Protein AF-A0A971C831-F1 (afdb_monomer)

Secondary structure (DSSP, 8-state):
-EEEEE-TTS-EEEEE---TTHHHHHHHHHTTS-HHHHHHHHHHHHHSS-GGG--HHHHHHS-HHHHHHHHHHHHHHHHHHHHHHHHHTTSS---------------------------

Sequence (119 aa):
KVRKCIDEEGKTAVVESEAVGLERVKEAEQLGVTPGKLNLVEKLVKSSPVPEEIIIEEWLDKPVKEINKLIKENKKALKEQEKADREKDKHKDKENGKSSLKENESGKGNGEKDKKKND

Foldseek 3Di:
DWDWDAPPVRDTDIDDDDPPCPVLQVVCVVLVHGSVQLVLLVLLLVLAPHSVPRDSSVSRPDDSVVSVVSSVVSNVVVVVVVVVVVVVVPPPDDDDDDDDDDDDDDDDDDDDDDDDDDD

Mean predicted aligned error: 17.67 Å

Solvent-accessible surface area (backbone atoms only — not comparable to full-atom values): 7809 Å² total; per-residue (Å²): 100,77,46,82,47,68,47,102,85,71,51,78,46,82,42,80,51,78,73,85,57,55,65,54,43,50,55,19,52,76,71,75,45,52,50,69,56,52,54,49,48,54,48,32,35,74,40,37,98,59,42,87,78,55,57,61,71,68,55,69,73,49,60,68,68,58,53,54,48,49,33,51,49,35,51,48,52,54,52,53,50,54,52,58,54,63,61,67,71,73,80,81,83,89,79,88,83,90,82,76,93,79,89,82,92,83,78,89,84,88,81,90,86,85,85,84,82,81,134

Nearest PDB structures (foldseek):
  4pel-assembly4_G  TM=2.794E-01  e=3.646E+00  Kluyvera cryocrescens
  1pnk-assembly1_A  TM=2.572E-01  e=3.881E+00  Escherichia coli
  1e3a-assembly1_A  TM=2.626E-01  e=6.387E+00  Escherichia coli

Radius of gyration: 28.15 Å; Cα contacts (8 Å, |Δi|>4): 66; chains: 1; bounding box: 62×55×61 Å

Structure (mmCIF, N/CA/C/O backbone):
data_AF-A0A971C831-F1
#
_entry.id   AF-A0A971C831-F1
#
loop_
_atom_site.group_PDB
_atom_site.id
_atom_site.type_symbol
_atom_site.label_atom_id
_atom_site.label_alt_id
_atom_site.label_comp_id
_atom_site.label_asym_id
_atom_site.label_entity_id
_atom_site.label_seq_id
_atom_site.pdbx_PDB_ins_code
_atom_site.Cartn_x
_atom_site.Cartn_y
_atom_site.Cartn_z
_atom_site.occupancy
_atom_site.B_iso_or_equiv
_atom_site.auth_seq_id
_atom_site.auth_comp_id
_atom_site.auth_asym_id
_atom_site.auth_atom_id
_atom_s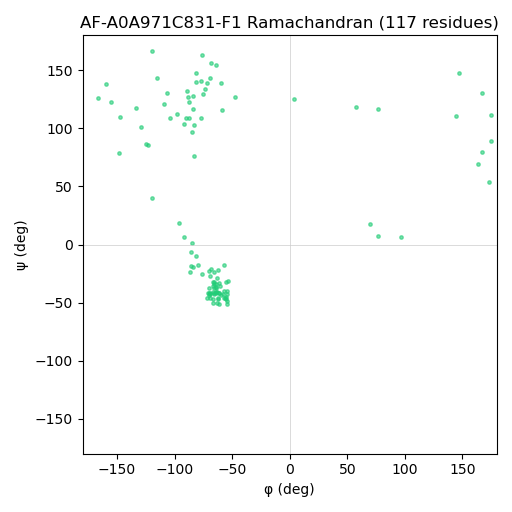ite.pdbx_PDB_model_num
ATOM 1 N N . LYS A 1 1 ? -19.163 10.847 15.566 1.00 51.69 1 LYS A N 1
ATOM 2 C CA . LYS A 1 1 ? -19.860 10.579 16.860 1.00 51.69 1 LYS A CA 1
ATOM 3 C C . LYS A 1 1 ? -19.193 11.459 17.908 1.00 51.69 1 LYS A C 1
ATOM 5 O O . LYS A 1 1 ? -17.998 11.305 18.112 1.00 51.69 1 LYS A O 1
ATOM 10 N N . VAL A 1 2 ? -19.892 12.423 18.500 1.00 54.56 2 VAL A N 1
ATOM 11 C CA . VAL A 1 2 ? -19.271 13.367 19.448 1.00 54.56 2 VAL A CA 1
ATOM 12 C C . VAL A 1 2 ? -19.239 12.728 20.836 1.00 54.56 2 VAL A C 1
ATOM 14 O O . VAL A 1 2 ? -20.265 12.224 21.297 1.00 54.56 2 VAL A O 1
ATOM 17 N N . ARG A 1 3 ? -18.070 12.687 21.483 1.00 63.78 3 ARG A N 1
ATOM 18 C CA . ARG A 1 3 ? -17.932 12.236 22.878 1.00 63.78 3 ARG A CA 1
ATOM 19 C C . ARG A 1 3 ? -17.675 13.462 23.753 1.00 63.78 3 ARG A C 1
ATOM 21 O O . ARG A 1 3 ? -16.820 14.277 23.428 1.00 63.78 3 ARG A O 1
ATOM 28 N N . LYS A 1 4 ? -18.427 13.602 24.846 1.00 62.94 4 LYS A N 1
ATOM 29 C CA . LYS A 1 4 ? -18.142 14.598 25.887 1.00 62.94 4 LYS A CA 1
ATOM 30 C C . LYS A 1 4 ? -17.176 13.974 26.885 1.00 62.94 4 LYS A C 1
ATOM 32 O O . LYS A 1 4 ? -17.497 12.932 27.454 1.00 62.94 4 LYS A O 1
ATOM 37 N N . CYS A 1 5 ? -16.024 14.595 27.084 1.00 58.38 5 CYS A N 1
ATOM 38 C CA . CYS A 1 5 ? -15.111 14.277 28.177 1.00 58.38 5 CYS A CA 1
ATOM 39 C C . CYS A 1 5 ? -15.020 15.488 29.108 1.00 58.38 5 CYS A C 1
ATOM 41 O O . CYS A 1 5 ? -15.141 16.634 28.671 1.00 58.38 5 CYS A O 1
ATOM 43 N N . ILE A 1 6 ? -14.911 15.211 30.403 1.00 70.25 6 ILE A N 1
ATOM 44 C CA . ILE A 1 6 ? -14.817 16.220 31.454 1.00 70.25 6 ILE A CA 1
ATOM 45 C C . ILE A 1 6 ? -13.382 16.150 31.968 1.00 70.25 6 ILE A C 1
ATOM 47 O O . ILE A 1 6 ? -12.955 15.079 32.399 1.00 70.25 6 ILE A O 1
ATOM 51 N N . ASP A 1 7 ? -12.649 17.255 31.873 1.00 62.12 7 ASP A N 1
ATOM 52 C CA . ASP A 1 7 ? -11.306 17.373 32.447 1.00 62.12 7 ASP A CA 1
ATOM 53 C C . ASP A 1 7 ? -11.387 17.561 33.976 1.00 62.12 7 ASP A C 1
ATOM 55 O O . ASP A 1 7 ? -12.444 17.911 34.504 1.00 62.12 7 ASP A O 1
ATOM 59 N N . GLU A 1 8 ? -10.285 17.353 34.706 1.00 65.81 8 GLU A N 1
ATOM 60 C CA . GLU A 1 8 ? -10.241 17.358 36.187 1.00 65.81 8 GLU A CA 1
ATOM 61 C C . GLU A 1 8 ? -10.754 18.664 36.843 1.00 65.81 8 GLU A C 1
ATOM 63 O O . GLU A 1 8 ? -11.134 18.665 38.011 1.00 65.81 8 GLU A O 1
ATOM 68 N N . GLU A 1 9 ? -10.849 19.763 36.087 1.00 75.50 9 GLU A N 1
ATOM 69 C CA . GLU A 1 9 ? -11.422 21.053 36.509 1.00 75.50 9 GLU A CA 1
ATOM 70 C C . GLU A 1 9 ? -12.932 21.212 36.203 1.00 75.50 9 GLU A C 1
ATOM 72 O O . GLU A 1 9 ? -13.484 22.304 36.342 1.00 75.50 9 GLU A O 1
ATOM 77 N N . GLY A 1 10 ? -13.624 20.171 35.728 1.00 66.94 10 GLY A N 1
ATOM 78 C CA . GLY A 1 10 ? -15.060 20.226 35.412 1.00 66.94 10 GLY A CA 1
ATOM 79 C C . GLY A 1 10 ? -15.407 20.945 34.099 1.00 66.94 10 GLY A C 1
ATOM 80 O O . GLY A 1 10 ? -16.584 21.156 33.794 1.00 66.94 10 GLY A O 1
ATOM 81 N N . LYS A 1 11 ? -14.407 21.313 33.289 1.00 71.69 11 LYS A N 1
ATOM 82 C CA . LYS A 1 11 ? -14.611 21.900 31.956 1.00 71.69 11 LYS A CA 1
ATOM 83 C C . LYS A 1 11 ? -15.032 20.795 30.987 1.00 71.69 11 LYS A C 1
ATOM 85 O O . LYS A 1 11 ? -14.423 19.731 30.928 1.00 71.69 11 LYS A O 1
ATOM 90 N N . THR A 1 12 ? -16.117 21.032 30.251 1.00 64.88 12 THR A N 1
ATOM 91 C CA . THR A 1 12 ? -16.632 20.068 29.272 1.00 64.88 12 THR A CA 1
ATOM 92 C C . THR A 1 12 ? -15.937 20.298 27.934 1.00 64.88 12 THR A C 1
ATOM 94 O O . THR A 1 12 ? -16.212 21.295 27.268 1.00 64.88 12 THR A O 1
ATOM 97 N N . ALA A 1 13 ? -15.065 19.380 27.526 1.00 71.81 13 ALA A N 1
ATOM 98 C CA . ALA A 1 13 ? -14.475 19.386 26.195 1.00 71.81 13 ALA A CA 1
ATOM 99 C C . ALA A 1 13 ? -15.365 18.594 25.224 1.00 71.81 13 ALA A C 1
ATOM 101 O O . ALA A 1 13 ? -15.825 17.481 25.511 1.00 71.81 13 ALA A O 1
ATOM 102 N N . VAL A 1 14 ? -15.639 19.185 24.060 1.00 66.19 14 VAL A N 1
ATOM 103 C CA . VAL A 1 14 ? -16.359 18.525 22.967 1.00 66.19 14 VAL A CA 1
ATOM 104 C C . VAL A 1 14 ? -15.323 17.843 22.081 1.00 66.19 14 VAL A C 1
ATOM 106 O O . VAL A 1 14 ? -14.569 18.518 21.389 1.00 66.19 14 VAL A O 1
ATOM 109 N N . VAL A 1 15 ? -15.270 16.509 22.111 1.00 73.75 15 VAL A N 1
ATOM 110 C CA . VAL A 1 15 ? -14.367 15.735 21.251 1.00 73.75 15 VAL A CA 1
ATOM 111 C C . VAL A 1 15 ? -15.134 15.230 20.038 1.00 73.75 15 VAL A C 1
ATOM 113 O O . VAL A 1 15 ? -16.013 14.361 20.133 1.00 73.75 15 VAL A O 1
ATOM 116 N N . GLU A 1 16 ? -14.779 15.773 18.880 1.00 67.62 16 GLU A N 1
ATOM 117 C CA . GLU A 1 16 ? -15.227 15.292 17.581 1.00 67.62 16 GLU A CA 1
ATOM 118 C C . GLU A 1 16 ? -14.328 14.137 17.145 1.00 67.62 16 GLU A C 1
ATOM 120 O O . GLU A 1 16 ? -13.119 14.279 16.988 1.00 67.62 16 GLU A O 1
ATOM 125 N N . SER A 1 17 ? -14.922 12.951 17.000 1.00 64.50 17 SER A N 1
ATOM 126 C CA . SER A 1 17 ? -14.238 11.811 16.393 1.00 64.50 17 SER A CA 1
ATOM 127 C C . SER A 1 17 ? -14.762 11.622 14.976 1.00 64.50 17 SER A C 1
ATOM 129 O O . SER A 1 17 ? -15.918 11.221 14.769 1.00 64.50 17 SER A O 1
ATOM 131 N N . GLU A 1 18 ? -13.904 11.946 14.014 1.00 69.56 18 GLU A N 1
ATOM 132 C CA . GLU A 1 18 ? -14.065 11.588 12.614 1.00 69.56 18 GLU A CA 1
ATOM 133 C C . GLU A 1 18 ? -13.429 10.221 12.388 1.00 69.56 18 GLU A C 1
ATOM 135 O O . GLU A 1 18 ? -12.280 9.964 12.750 1.00 69.56 18 GLU A O 1
ATOM 140 N N . ALA A 1 19 ? -14.197 9.306 11.810 1.00 66.56 19 ALA A N 1
ATOM 141 C CA . ALA A 1 19 ? -13.707 7.980 11.493 1.00 66.56 19 ALA A CA 1
ATOM 142 C C . ALA A 1 19 ? -12.969 8.023 10.147 1.00 66.56 19 ALA A C 1
ATOM 144 O O . ALA A 1 19 ? -13.494 7.625 9.106 1.00 66.56 19 ALA A O 1
ATOM 145 N N . VAL A 1 20 ? -11.745 8.551 10.180 1.00 68.44 20 VAL A N 1
ATOM 146 C CA . VAL A 1 20 ? -10.844 8.604 9.025 1.00 68.44 20 VAL A CA 1
ATOM 147 C C . VAL A 1 20 ? -10.576 7.189 8.513 1.00 68.44 20 VAL A C 1
ATOM 149 O O . VAL A 1 20 ? -9.991 6.357 9.201 1.00 68.44 20 VAL A O 1
ATOM 152 N N . GLY A 1 21 ? -11.018 6.917 7.284 1.00 71.75 21 GLY A N 1
ATOM 153 C CA . GLY A 1 21 ? -10.758 5.654 6.594 1.00 71.75 21 GLY A CA 1
ATOM 154 C C . GLY A 1 21 ? -11.864 4.601 6.669 1.00 71.75 21 GLY A C 1
ATOM 155 O O . GLY A 1 21 ? -11.644 3.511 6.152 1.00 71.75 21 GLY A O 1
ATOM 156 N N . LEU A 1 22 ? -13.045 4.898 7.230 1.00 81.88 22 LEU A N 1
ATOM 157 C CA . LEU A 1 22 ? -14.182 3.960 7.215 1.00 81.88 22 LEU A CA 1
ATOM 158 C C . LEU A 1 22 ? -14.558 3.490 5.80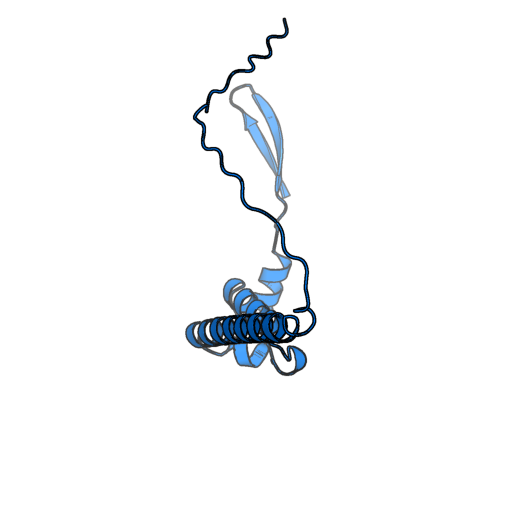6 1.00 81.88 22 LEU A C 1
ATOM 160 O O . LEU A 1 22 ? -14.861 2.318 5.616 1.00 81.88 22 LEU A O 1
ATOM 164 N N . GLU A 1 23 ? -14.534 4.388 4.824 1.00 82.50 23 GLU A N 1
ATOM 165 C CA . GLU A 1 23 ? -14.837 4.053 3.427 1.00 82.50 23 GLU A CA 1
ATOM 166 C C . GLU A 1 23 ? -13.840 3.040 2.867 1.00 82.50 23 GLU A C 1
ATOM 168 O O . GLU A 1 23 ? -14.242 2.017 2.329 1.00 82.50 23 GLU A O 1
ATOM 173 N N . ARG A 1 24 ? -12.544 3.260 3.110 1.00 82.75 24 ARG A N 1
ATOM 174 C CA . ARG A 1 24 ? -11.474 2.344 2.693 1.00 82.75 24 ARG A CA 1
ATOM 175 C C . ARG A 1 24 ? -11.569 0.984 3.377 1.00 82.75 24 ARG A C 1
ATOM 177 O O . ARG A 1 24 ? -11.211 -0.030 2.790 1.00 82.75 24 ARG A O 1
ATOM 184 N N . VAL A 1 25 ? -12.023 0.958 4.630 1.00 83.38 25 VAL A N 1
ATOM 185 C CA . VAL A 1 25 ? -12.274 -0.302 5.337 1.00 83.38 25 VAL A CA 1
ATOM 186 C C . VAL A 1 25 ? -13.428 -1.051 4.686 1.00 83.38 25 VAL A C 1
ATOM 188 O O . VAL A 1 25 ? -13.267 -2.225 4.384 1.00 83.38 25 VAL A O 1
ATOM 191 N N . LYS A 1 26 ? -14.536 -0.367 4.391 1.00 84.94 26 LYS A N 1
ATOM 192 C CA . LYS A 1 26 ? -15.688 -0.974 3.715 1.00 84.94 26 LYS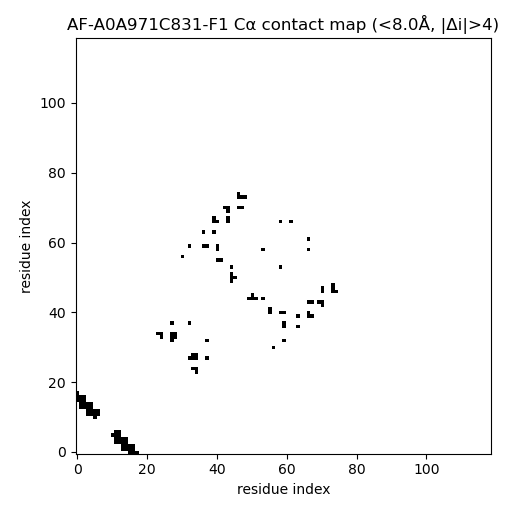 A CA 1
ATOM 193 C C . LYS A 1 26 ? -15.346 -1.489 2.321 1.00 84.94 26 LYS A C 1
ATOM 195 O O . LYS A 1 26 ? -15.778 -2.575 1.968 1.00 84.94 26 LYS A O 1
ATOM 200 N N . GLU A 1 27 ? -14.572 -0.736 1.549 1.00 83.25 27 GLU A N 1
ATOM 201 C CA . GLU A 1 27 ? -14.115 -1.146 0.218 1.00 83.25 27 GLU A CA 1
ATOM 202 C C . GLU A 1 27 ? -13.241 -2.405 0.299 1.00 83.25 27 GLU A C 1
ATOM 204 O O . GLU A 1 27 ? -13.474 -3.383 -0.407 1.00 83.25 27 GLU A O 1
ATOM 209 N N . ALA A 1 28 ? -12.284 -2.434 1.230 1.00 86.12 28 ALA A N 1
ATOM 210 C CA . ALA A 1 28 ? -11.462 -3.616 1.459 1.00 86.12 28 ALA A CA 1
ATOM 211 C C . ALA A 1 28 ? -12.296 -4.821 1.939 1.00 86.12 28 ALA A C 1
ATOM 213 O O . ALA A 1 28 ? -12.083 -5.934 1.464 1.00 86.12 28 ALA A O 1
ATOM 214 N N . GLU A 1 29 ? -13.271 -4.603 2.827 1.00 86.38 29 GLU A N 1
ATOM 215 C CA . GLU A 1 29 ? -14.197 -5.636 3.311 1.00 86.38 29 GLU A CA 1
ATOM 216 C C . GLU A 1 29 ? -15.089 -6.192 2.194 1.00 86.38 29 GLU A C 1
ATOM 218 O O . GLU A 1 29 ? -15.282 -7.404 2.125 1.00 86.38 29 GLU A O 1
ATOM 223 N N . GLN A 1 30 ? -15.590 -5.339 1.293 1.00 86.62 30 GLN A N 1
ATOM 224 C CA . GLN A 1 30 ? -16.351 -5.756 0.107 1.00 86.62 30 GLN A CA 1
ATOM 225 C C . GLN A 1 30 ? -15.525 -6.660 -0.811 1.00 86.62 30 GLN A C 1
ATOM 227 O O . GLN A 1 30 ? -16.056 -7.610 -1.380 1.00 86.62 30 GLN A O 1
ATOM 232 N N . LEU A 1 31 ? -14.224 -6.391 -0.905 1.00 84.31 31 LEU A N 1
ATOM 233 C CA . LEU A 1 31 ? -13.261 -7.184 -1.665 1.00 84.31 31 LEU A CA 1
ATOM 234 C C . LEU A 1 31 ? -12.715 -8.390 -0.873 1.00 84.31 31 LEU A C 1
ATOM 236 O O . LEU A 1 31 ? -11.859 -9.114 -1.373 1.00 84.31 31 LEU A O 1
ATOM 240 N N . GLY A 1 32 ? -13.169 -8.615 0.366 1.00 86.19 32 GLY A N 1
ATOM 241 C CA . GLY A 1 32 ? -12.732 -9.732 1.211 1.00 86.19 32 GLY A CA 1
ATOM 242 C C . GLY A 1 32 ? -11.285 -9.631 1.708 1.00 86.19 32 GLY A C 1
ATOM 243 O O . GLY A 1 32 ? -10.703 -10.627 2.144 1.00 86.19 32 GLY A O 1
ATOM 244 N N . VAL A 1 33 ? -10.680 -8.442 1.657 1.00 88.56 33 VAL A N 1
ATOM 245 C CA . VAL A 1 33 ? -9.274 -8.206 2.006 1.00 88.56 33 VAL A CA 1
ATOM 246 C C . VAL A 1 33 ? -9.117 -7.220 3.159 1.00 88.56 33 VAL A C 1
ATOM 248 O O . VAL A 1 33 ? -10.033 -6.511 3.561 1.00 88.56 33 VAL A O 1
ATOM 251 N N . THR A 1 34 ? -7.908 -7.152 3.720 1.00 90.00 34 THR A N 1
ATOM 252 C CA . THR A 1 34 ? -7.602 -6.154 4.750 1.00 90.00 34 THR A CA 1
ATOM 253 C C . THR A 1 34 ? -7.267 -4.797 4.118 1.00 90.00 34 THR A C 1
ATOM 255 O O . THR A 1 34 ? -6.607 -4.756 3.073 1.00 90.00 34 THR A O 1
ATOM 258 N N . PRO A 1 35 ? -7.596 -3.669 4.778 1.00 88.69 35 PRO A N 1
ATOM 259 C CA . PRO A 1 35 ? -7.271 -2.325 4.280 1.00 88.69 35 PRO A CA 1
ATOM 260 C C . PRO A 1 35 ? -5.773 -2.135 4.002 1.00 88.69 35 PRO A C 1
ATOM 262 O O . PRO A 1 35 ? -5.369 -1.416 3.089 1.00 88.69 35 PRO A O 1
ATOM 265 N N . GLY A 1 36 ? -4.926 -2.814 4.785 1.00 88.38 36 GLY A N 1
ATOM 266 C CA . GLY A 1 36 ? -3.479 -2.822 4.586 1.00 88.38 36 GLY A CA 1
ATOM 267 C C . GLY A 1 36 ? -3.055 -3.495 3.279 1.00 88.38 36 GLY A C 1
ATOM 268 O O . GLY A 1 36 ? -2.137 -3.002 2.628 1.00 88.38 36 GLY A O 1
ATOM 269 N N . LYS A 1 37 ? -3.727 -4.580 2.870 1.00 90.19 37 LYS A N 1
ATOM 270 C CA . LYS A 1 37 ? -3.439 -5.276 1.608 1.00 90.19 37 LYS A CA 1
ATOM 271 C C . LYS A 1 37 ? -3.855 -4.431 0.404 1.00 90.19 37 LYS A C 1
ATOM 273 O O . LYS A 1 37 ? -3.047 -4.278 -0.508 1.00 90.19 37 LYS A O 1
ATOM 278 N N . LEU A 1 38 ? -5.030 -3.799 0.460 1.00 90.50 38 LEU A N 1
ATOM 279 C CA . LEU A 1 38 ? -5.495 -2.856 -0.565 1.00 90.50 38 LEU A CA 1
ATOM 280 C C . LEU A 1 38 ? -4.493 -1.708 -0.771 1.00 90.50 38 LEU A C 1
ATOM 282 O O . LEU A 1 38 ? -4.050 -1.456 -1.888 1.00 90.50 38 LEU A O 1
ATOM 286 N N . ASN A 1 39 ? -3.999 -1.117 0.322 1.00 91.62 39 ASN A N 1
ATOM 287 C CA . ASN A 1 39 ? -2.987 -0.057 0.267 1.00 91.62 39 ASN A CA 1
ATOM 288 C C . ASN A 1 39 ? -1.663 -0.511 -0.383 1.00 91.62 39 ASN A C 1
ATOM 290 O O . ASN A 1 39 ? -0.968 0.278 -1.022 1.00 91.62 39 ASN A O 1
ATOM 294 N N . LEU A 1 40 ? -1.266 -1.777 -0.221 1.00 92.50 40 LEU A N 1
ATOM 295 C CA . LEU A 1 40 ? -0.068 -2.293 -0.886 1.00 92.50 40 LEU A CA 1
ATOM 296 C C . LEU A 1 40 ? -0.276 -2.433 -2.394 1.00 92.50 40 LEU A C 1
ATOM 298 O O . LEU A 1 40 ? 0.610 -2.049 -3.152 1.00 92.50 40 LEU A O 1
ATOM 302 N N . VAL A 1 41 ? -1.432 -2.923 -2.836 1.00 91.12 41 VAL A N 1
ATOM 303 C CA . VAL A 1 41 ? -1.732 -3.032 -4.271 1.00 91.12 41 VAL A CA 1
ATOM 304 C C . VAL A 1 41 ? -1.863 -1.647 -4.910 1.00 91.12 41 VAL A C 1
ATOM 306 O O . VAL A 1 41 ? -1.267 -1.405 -5.953 1.00 91.12 41 VAL A O 1
ATOM 309 N N . GLU A 1 42 ? -2.494 -0.678 -4.243 1.00 91.12 42 GLU A N 1
ATOM 310 C CA . GLU A 1 42 ? -2.505 0.717 -4.711 1.00 91.12 42 GLU A CA 1
ATOM 311 C C . GLU A 1 42 ? -1.086 1.291 -4.884 1.00 91.12 42 GLU A C 1
ATOM 313 O O . GLU A 1 42 ? -0.803 2.018 -5.839 1.00 91.12 42 GLU A O 1
ATOM 318 N N . LYS A 1 43 ? -0.165 0.975 -3.963 1.00 91.94 43 LYS A N 1
ATOM 319 C CA . LYS A 1 43 ? 1.248 1.374 -4.079 1.00 91.94 43 LYS A CA 1
ATOM 320 C C . LYS A 1 43 ? 1.942 0.692 -5.251 1.00 91.94 43 LYS A C 1
ATOM 322 O O . LYS A 1 43 ? 2.794 1.319 -5.876 1.00 91.94 43 LYS A O 1
ATOM 327 N N . LEU A 1 44 ? 1.592 -0.559 -5.544 1.00 90.81 44 LEU A N 1
ATOM 328 C CA . LEU A 1 44 ? 2.089 -1.275 -6.714 1.00 90.81 44 LEU A CA 1
ATOM 329 C C . LEU A 1 44 ? 1.666 -0.561 -7.999 1.00 90.81 44 LEU A C 1
ATOM 331 O O . LEU A 1 44 ? 2.550 -0.200 -8.775 1.00 90.81 44 LEU A O 1
ATOM 335 N N . VAL A 1 45 ? 0.372 -0.254 -8.148 1.00 90.38 45 VAL A N 1
ATOM 336 C CA . VAL A 1 45 ? -0.181 0.495 -9.292 1.00 90.38 45 VAL A CA 1
ATOM 337 C C . VAL A 1 45 ? 0.549 1.827 -9.472 1.00 90.38 45 VAL A C 1
ATOM 339 O O . VAL A 1 45 ? 1.089 2.092 -10.538 1.00 90.38 45 VAL A O 1
ATOM 342 N N . LYS A 1 46 ? 0.674 2.625 -8.403 1.00 89.56 46 LYS A N 1
ATOM 343 C CA . LYS A 1 46 ? 1.358 3.935 -8.441 1.00 89.56 46 LYS A CA 1
ATOM 344 C C . LYS A 1 46 ? 2.846 3.853 -8.781 1.00 89.56 46 LYS A C 1
ATOM 346 O O . LYS A 1 46 ? 3.411 4.823 -9.270 1.00 89.56 46 LYS A O 1
ATOM 351 N N . SER A 1 47 ? 3.500 2.744 -8.440 1.00 86.81 47 SER A N 1
ATOM 352 C CA . SER A 1 47 ? 4.922 2.544 -8.732 1.00 86.81 47 SER A CA 1
ATOM 353 C C . SER A 1 47 ? 5.174 2.012 -10.140 1.00 86.81 47 SER A C 1
ATOM 355 O O . SER A 1 47 ? 6.300 2.100 -10.614 1.00 86.81 47 SER A O 1
ATOM 357 N N . SER A 1 48 ? 4.160 1.431 -10.781 1.00 86.88 48 SER A N 1
ATOM 358 C CA . SER A 1 48 ? 4.293 0.805 -12.089 1.00 86.88 48 SER A CA 1
ATOM 359 C C . SER A 1 48 ? 4.349 1.846 -13.205 1.00 86.88 48 SER A C 1
ATOM 361 O O . SER A 1 48 ? 3.584 2.809 -13.163 1.00 86.88 48 SER A O 1
ATOM 363 N N . PRO A 1 49 ? 5.195 1.648 -14.232 1.00 81.38 49 PRO A N 1
ATOM 364 C CA . PRO A 1 49 ? 5.174 2.486 -15.428 1.00 81.38 49 PRO A CA 1
ATOM 365 C C . PRO A 1 49 ? 3.878 2.326 -16.234 1.00 81.38 49 PRO A C 1
ATOM 367 O O . PRO A 1 49 ? 3.502 3.244 -16.956 1.00 81.38 49 PRO A O 1
ATOM 370 N N . VAL A 1 50 ? 3.190 1.186 -16.094 1.00 84.31 50 VAL A N 1
ATOM 371 C CA . VAL A 1 50 ? 1.916 0.899 -16.766 1.00 84.31 50 VAL A CA 1
ATOM 372 C C . VAL A 1 50 ? 0.880 0.518 -15.702 1.00 84.31 50 VAL A C 1
ATOM 374 O O . VAL A 1 50 ? 0.758 -0.653 -15.337 1.00 84.31 50 VAL A O 1
ATOM 377 N N . PRO A 1 51 ? 0.188 1.501 -15.099 1.00 80.56 51 PRO A N 1
ATOM 378 C CA . PRO A 1 51 ? -0.791 1.242 -14.044 1.00 80.56 51 PRO A CA 1
ATOM 379 C C . PRO A 1 51 ? -2.050 0.530 -14.562 1.00 80.56 51 PRO A C 1
ATOM 381 O O . PRO A 1 51 ? -2.675 -0.203 -13.804 1.00 80.56 51 PRO A O 1
ATOM 384 N N . GLU A 1 52 ? -2.397 0.710 -15.839 1.00 83.31 52 GLU A N 1
ATOM 385 C CA . GLU A 1 52 ? -3.593 0.136 -16.478 1.00 83.31 52 GLU A CA 1
ATOM 386 C C . GLU A 1 52 ? -3.508 -1.386 -16.678 1.00 83.31 52 GLU A C 1
ATOM 388 O O . GLU A 1 52 ? -4.531 -2.059 -16.734 1.00 83.31 52 GLU A O 1
ATOM 393 N N . GLU A 1 53 ? -2.296 -1.945 -16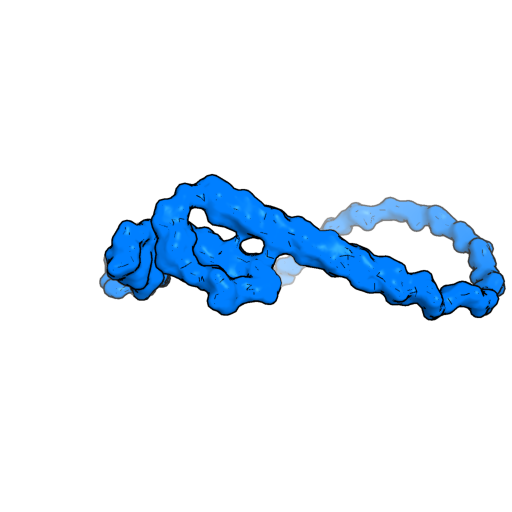.725 1.00 85.44 53 GLU A N 1
ATOM 394 C CA . GLU A 1 53 ? -2.077 -3.395 -16.822 1.00 85.44 53 GLU A CA 1
ATOM 395 C C . GLU A 1 53 ? -2.190 -4.108 -15.463 1.00 85.44 53 GLU A C 1
ATOM 397 O O . GLU A 1 53 ? -2.204 -5.338 -15.397 1.00 85.44 53 GLU A O 1
ATOM 402 N N . ILE A 1 54 ? -2.263 -3.363 -14.353 1.00 85.62 54 ILE A N 1
ATOM 403 C CA . ILE A 1 54 ? -2.328 -3.948 -13.013 1.00 85.62 54 ILE A CA 1
ATOM 404 C C . ILE A 1 54 ? -3.784 -4.136 -12.603 1.00 85.62 54 ILE A C 1
ATOM 406 O O . ILE A 1 54 ? -4.454 -3.209 -12.149 1.00 85.62 54 ILE A O 1
ATOM 410 N N . ILE A 1 55 ? -4.242 -5.383 -12.674 1.00 88.81 55 ILE A N 1
ATOM 411 C CA . ILE A 1 55 ? -5.555 -5.784 -12.171 1.00 88.81 55 ILE A CA 1
ATOM 412 C C . ILE A 1 55 ? -5.482 -5.906 -10.646 1.00 88.81 55 ILE A C 1
ATOM 414 O O . ILE A 1 55 ? -4.858 -6.820 -10.106 1.00 88.81 55 ILE A O 1
ATOM 418 N N . ILE A 1 56 ? -6.112 -4.964 -9.941 1.00 86.25 56 ILE A N 1
ATOM 419 C CA . ILE A 1 56 ? -6.066 -4.875 -8.472 1.00 86.25 56 ILE A CA 1
ATOM 420 C C . ILE A 1 56 ? -6.529 -6.192 -7.833 1.00 86.25 56 ILE A C 1
ATOM 422 O O . ILE A 1 56 ? -5.850 -6.708 -6.950 1.00 86.25 56 ILE A O 1
ATOM 426 N N . GLU A 1 57 ? -7.631 -6.762 -8.320 1.00 86.94 57 GLU A N 1
ATOM 427 C CA . GLU A 1 57 ? -8.239 -7.998 -7.809 1.00 86.94 57 GLU A CA 1
ATOM 428 C C . GLU A 1 57 ? -7.290 -9.206 -7.890 1.00 86.94 57 GLU A C 1
ATOM 430 O O . GLU A 1 57 ? -7.112 -9.915 -6.903 1.00 86.94 57 GLU A O 1
ATOM 435 N N . GLU A 1 58 ? -6.566 -9.389 -9.000 1.00 89.44 58 GLU A N 1
ATOM 436 C CA . GLU A 1 58 ? -5.591 -10.485 -9.125 1.00 89.44 58 GLU A CA 1
ATOM 437 C C . GLU A 1 58 ? -4.433 -10.352 -8.129 1.00 89.44 58 GLU A C 1
ATOM 439 O O . GLU A 1 58 ? -3.920 -11.333 -7.581 1.00 89.44 58 GLU A O 1
ATOM 444 N N . TRP A 1 59 ? -3.989 -9.120 -7.885 1.00 89.25 59 TRP A N 1
ATOM 445 C CA . TRP A 1 59 ? -2.920 -8.845 -6.930 1.00 89.25 59 TRP A CA 1
ATOM 446 C C . TRP A 1 59 ? -3.390 -8.934 -5.481 1.00 89.25 59 TRP A C 1
ATOM 448 O O . TRP A 1 59 ? -2.584 -9.233 -4.594 1.00 89.25 59 TRP A O 1
ATOM 458 N N . LEU A 1 60 ? -4.683 -8.728 -5.237 1.00 89.00 60 LEU A N 1
ATOM 459 C CA . LEU A 1 60 ? -5.309 -8.920 -3.938 1.00 89.00 60 LEU A CA 1
ATOM 460 C C . LEU A 1 60 ? -5.357 -10.388 -3.513 1.00 89.00 60 LEU A C 1
ATOM 462 O O . LEU A 1 60 ? -5.384 -10.623 -2.309 1.00 89.00 60 LEU A O 1
ATOM 466 N N . ASP A 1 61 ? -5.255 -11.361 -4.418 1.00 90.12 61 ASP A N 1
ATOM 467 C CA . ASP A 1 61 ? -5.098 -12.780 -4.058 1.00 90.12 61 ASP A CA 1
ATOM 468 C C . ASP A 1 61 ? -3.637 -13.187 -3.833 1.00 90.12 61 ASP A C 1
ATOM 470 O O . ASP A 1 61 ? -3.330 -14.101 -3.060 1.00 90.12 61 ASP A O 1
ATOM 474 N N . LYS A 1 62 ? -2.688 -12.453 -4.420 1.00 91.38 62 LYS A N 1
ATOM 475 C CA . LYS A 1 62 ? -1.261 -12.758 -4.280 1.00 91.38 62 LYS A CA 1
ATOM 476 C C . LYS A 1 62 ? -0.730 -12.518 -2.859 1.00 91.38 62 LYS A C 1
ATOM 478 O O . LYS A 1 62 ? -1.277 -11.730 -2.072 1.00 91.38 62 LYS A O 1
ATOM 483 N N . PRO A 1 63 ? 0.371 -13.195 -2.485 1.00 91.56 63 PRO A N 1
ATOM 484 C CA . PRO A 1 63 ? 1.016 -12.969 -1.202 1.00 91.56 63 PRO A CA 1
ATOM 485 C C . PRO A 1 63 ? 1.676 -11.587 -1.142 1.00 91.56 63 PRO A C 1
ATOM 487 O O . PRO A 1 63 ? 2.314 -11.116 -2.083 1.00 91.56 63 PRO A O 1
ATOM 490 N N . VAL A 1 64 ? 1.616 -10.975 0.042 1.00 90.25 64 VAL A N 1
ATOM 491 C CA . VAL A 1 64 ? 2.181 -9.645 0.339 1.00 90.25 64 VAL A CA 1
ATOM 492 C C . VAL A 1 64 ? 3.667 -9.524 -0.024 1.00 90.25 64 VAL A C 1
ATOM 494 O O . VAL A 1 64 ? 4.141 -8.448 -0.390 1.00 90.25 64 VAL A O 1
ATOM 497 N N . LYS A 1 65 ? 4.419 -10.626 0.071 1.00 93.62 65 LYS A N 1
ATOM 498 C CA . LYS A 1 65 ? 5.842 -10.666 -0.287 1.00 93.62 65 LYS A CA 1
ATOM 499 C C . LYS A 1 65 ? 6.073 -10.330 -1.763 1.00 93.62 65 LYS A C 1
ATOM 501 O O . LYS A 1 65 ? 6.982 -9.555 -2.045 1.00 93.62 65 LYS A O 1
ATOM 506 N N . GLU A 1 66 ? 5.234 -10.843 -2.660 1.00 92.00 66 GLU A N 1
ATOM 507 C CA . GLU A 1 66 ? 5.335 -10.596 -4.104 1.00 92.00 66 GLU A CA 1
ATOM 508 C C . GLU A 1 66 ? 4.980 -9.144 -4.432 1.00 92.00 66 GLU A C 1
ATOM 510 O O . GLU A 1 66 ? 5.758 -8.460 -5.092 1.00 92.00 66 GLU A O 1
ATOM 515 N N . ILE A 1 67 ? 3.888 -8.624 -3.857 1.00 91.69 67 ILE A N 1
ATOM 516 C CA . ILE A 1 67 ? 3.484 -7.214 -4.015 1.00 91.69 67 ILE A CA 1
ATOM 517 C C . ILE A 1 67 ? 4.640 -6.280 -3.617 1.00 91.69 67 ILE A C 1
ATOM 519 O O . ILE A 1 67 ? 5.035 -5.387 -4.363 1.00 91.69 67 ILE A O 1
ATOM 523 N N . ASN A 1 68 ? 5.249 -6.523 -2.452 1.00 91.88 68 ASN A N 1
ATOM 524 C CA . ASN A 1 68 ? 6.374 -5.725 -1.962 1.00 91.88 68 ASN A CA 1
ATOM 525 C C . ASN A 1 68 ? 7.645 -5.869 -2.804 1.00 91.88 68 ASN A C 1
ATOM 527 O O . ASN A 1 68 ? 8.443 -4.929 -2.866 1.00 91.88 68 ASN A O 1
ATOM 531 N N . LYS A 1 69 ? 7.872 -7.042 -3.399 1.00 93.94 69 LYS A N 1
ATOM 532 C CA . LYS A 1 69 ? 9.014 -7.284 -4.278 1.00 93.94 69 LYS A CA 1
ATOM 533 C C . LYS A 1 69 ? 8.883 -6.441 -5.543 1.00 93.94 69 LYS A C 1
ATOM 535 O O . LYS A 1 69 ? 9.790 -5.656 -5.816 1.00 93.94 69 LYS A O 1
ATOM 540 N N . LEU A 1 70 ? 7.731 -6.493 -6.212 1.00 89.38 70 LEU A N 1
ATOM 541 C CA . LEU A 1 70 ? 7.495 -5.703 -7.419 1.00 89.38 70 LEU A CA 1
ATOM 542 C C . LEU A 1 70 ? 7.514 -4.197 -7.146 1.00 89.38 70 LEU A C 1
ATOM 544 O O . LEU A 1 70 ? 8.158 -3.466 -7.886 1.00 89.38 70 LEU A O 1
ATOM 548 N N . ILE A 1 71 ? 6.914 -3.715 -6.049 1.00 91.25 71 ILE A N 1
ATOM 549 C CA . ILE A 1 71 ? 6.997 -2.286 -5.678 1.00 91.25 71 ILE A CA 1
ATOM 550 C C . ILE A 1 71 ? 8.460 -1.825 -5.593 1.00 91.25 71 ILE A C 1
ATOM 552 O O . ILE A 1 71 ? 8.810 -0.725 -6.028 1.00 91.25 71 ILE A O 1
ATOM 556 N N . LYS A 1 72 ? 9.335 -2.650 -5.005 1.00 91.62 72 LYS A N 1
ATOM 557 C CA . LYS A 1 72 ? 10.765 -2.335 -4.896 1.00 91.62 72 LYS A CA 1
ATOM 558 C C . LYS A 1 72 ? 11.458 -2.366 -6.253 1.00 91.62 72 LYS A C 1
ATOM 560 O O . LYS A 1 72 ? 12.299 -1.503 -6.490 1.00 91.62 72 LYS A O 1
ATOM 565 N N . GLU A 1 73 ? 11.146 -3.343 -7.097 1.00 90.31 73 GLU A N 1
ATOM 566 C CA . GLU A 1 73 ? 11.698 -3.464 -8.450 1.00 90.31 73 GLU A CA 1
ATOM 567 C C . GLU A 1 73 ? 11.290 -2.268 -9.313 1.00 90.31 73 GLU A C 1
ATOM 569 O O . GLU A 1 73 ? 12.167 -1.564 -9.809 1.00 90.31 73 GLU A O 1
ATOM 574 N N . ASN A 1 74 ? 10.000 -1.936 -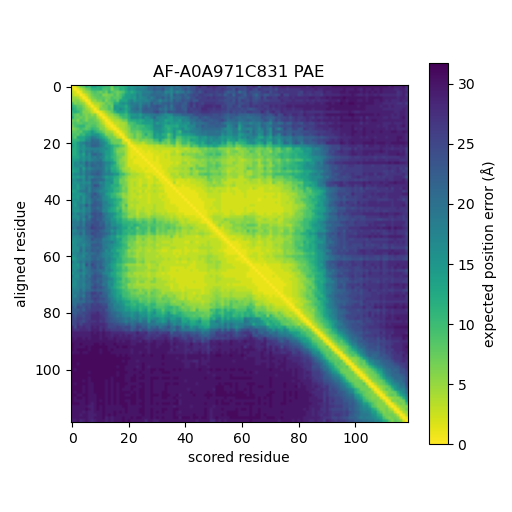9.350 1.00 88.56 74 ASN A N 1
ATOM 575 C CA . ASN A 1 74 ? 9.460 -0.768 -10.041 1.00 88.56 74 ASN A CA 1
ATOM 576 C C . ASN A 1 74 ? 10.132 0.534 -9.576 1.00 88.56 74 ASN A C 1
ATOM 578 O O . ASN A 1 74 ? 10.610 1.337 -10.375 1.00 88.56 74 ASN A O 1
ATOM 582 N N . LYS A 1 75 ? 10.266 0.720 -8.256 1.00 87.25 75 LYS A N 1
ATOM 583 C CA . LYS A 1 75 ? 10.925 1.903 -7.684 1.00 87.25 75 LYS A CA 1
ATOM 584 C C . LYS A 1 75 ? 12.422 1.975 -8.002 1.00 87.25 75 LYS A C 1
ATOM 586 O O . LYS A 1 75 ? 12.969 3.074 -8.077 1.00 87.25 75 LYS A O 1
ATOM 591 N N . LYS A 1 76 ? 13.110 0.836 -8.123 1.00 86.19 76 LYS A N 1
ATOM 592 C CA . LYS A 1 76 ? 14.519 0.795 -8.543 1.00 86.19 76 LYS A CA 1
ATOM 593 C C . LYS A 1 76 ? 14.651 1.129 -10.024 1.00 86.19 76 LYS A C 1
ATOM 595 O O . LYS A 1 76 ? 15.464 1.984 -10.344 1.00 86.19 76 LYS A O 1
ATOM 600 N N . ALA A 1 77 ? 13.820 0.532 -10.877 1.00 82.69 77 ALA A N 1
ATOM 601 C CA . ALA A 1 77 ? 13.806 0.796 -12.312 1.00 82.69 77 ALA A CA 1
ATOM 602 C C . ALA A 1 77 ? 13.582 2.287 -12.613 1.00 82.69 77 ALA A C 1
ATOM 604 O O . ALA A 1 77 ? 14.363 2.879 -13.351 1.00 82.69 77 ALA A O 1
ATOM 605 N N . LEU A 1 78 ? 12.613 2.926 -11.943 1.00 80.75 78 LEU A N 1
ATOM 606 C CA . LEU A 1 78 ? 12.370 4.370 -12.062 1.00 80.75 78 LEU A CA 1
ATOM 607 C C . LEU A 1 78 ? 13.602 5.211 -11.687 1.00 80.75 78 LEU A C 1
ATOM 609 O O . LEU A 1 78 ? 13.945 6.159 -12.385 1.00 80.75 78 LEU A O 1
ATOM 613 N N . LYS A 1 79 ? 14.304 4.849 -10.605 1.00 79.12 79 LYS A N 1
ATOM 614 C CA . LYS A 1 79 ? 15.519 5.558 -10.168 1.00 79.12 79 LYS A CA 1
ATOM 615 C C . LYS A 1 79 ? 16.705 5.354 -11.108 1.00 79.12 79 LYS A C 1
ATOM 617 O O . LYS A 1 79 ? 17.504 6.270 -11.271 1.00 79.12 79 LYS A O 1
ATOM 622 N N . GLU A 1 80 ? 16.856 4.157 -11.665 1.00 75.88 80 GLU A N 1
ATOM 623 C CA . GLU A 1 80 ? 17.899 3.847 -12.648 1.00 75.88 80 GLU A CA 1
ATOM 624 C C . GLU A 1 80 ? 17.660 4.649 -13.937 1.00 75.88 80 GLU A C 1
ATOM 626 O O . GLU A 1 80 ? 18.580 5.265 -14.468 1.00 75.88 80 GLU A O 1
ATOM 631 N N . GLN A 1 81 ? 16.401 4.723 -14.380 1.00 66.75 81 GLN A N 1
ATOM 632 C CA . GLN A 1 81 ? 15.990 5.476 -15.561 1.00 66.75 81 GLN A CA 1
ATOM 633 C C . GLN A 1 81 ? 16.178 6.990 -15.375 1.00 66.75 81 GLN A C 1
ATOM 635 O O . GLN A 1 81 ? 16.720 7.645 -16.259 1.00 66.75 81 GLN A O 1
ATOM 640 N N . GLU A 1 82 ? 15.836 7.540 -14.204 1.00 66.88 82 GLU A N 1
ATOM 641 C CA . GLU A 1 82 ? 16.063 8.958 -13.877 1.00 66.88 82 GLU A CA 1
ATOM 642 C C . GLU A 1 82 ? 17.562 9.315 -13.837 1.00 66.88 82 GLU A C 1
ATOM 644 O O . GLU A 1 82 ? 17.973 10.397 -14.263 1.00 66.88 82 GLU A O 1
ATOM 649 N N . LYS A 1 83 ? 18.411 8.395 -13.358 1.00 66.19 83 LYS A N 1
ATOM 650 C CA . LYS A 1 83 ? 19.870 8.579 -13.371 1.00 66.19 83 LYS A CA 1
ATOM 651 C C . LYS A 1 83 ? 20.449 8.533 -14.782 1.00 66.19 83 LYS A C 1
ATOM 653 O O . LYS A 1 83 ? 21.287 9.374 -15.096 1.00 66.19 83 LYS A O 1
ATOM 658 N N . ALA A 1 84 ? 19.994 7.598 -15.613 1.00 60.75 84 ALA A N 1
ATOM 659 C CA . ALA A 1 84 ? 20.433 7.483 -17.000 1.00 60.75 84 ALA A CA 1
ATOM 660 C C . ALA A 1 84 ? 19.998 8.690 -17.854 1.00 60.75 84 ALA A C 1
ATOM 662 O O . ALA A 1 84 ? 20.737 9.111 -18.743 1.00 60.75 84 ALA A O 1
ATOM 663 N N . ASP A 1 85 ? 18.832 9.278 -17.569 1.00 59.00 85 ASP A N 1
ATOM 664 C CA . ASP A 1 85 ? 18.340 10.471 -18.268 1.00 59.00 85 ASP A CA 1
ATOM 665 C C . ASP A 1 85 ? 19.153 11.726 -17.900 1.00 59.00 85 ASP A C 1
ATOM 667 O O . ASP A 1 85 ? 19.608 12.465 -18.774 1.00 59.00 85 ASP A O 1
ATOM 671 N N . ARG A 1 86 ? 19.497 11.892 -16.612 1.00 58.56 86 ARG A N 1
ATOM 672 C CA . ARG A 1 86 ? 20.397 12.96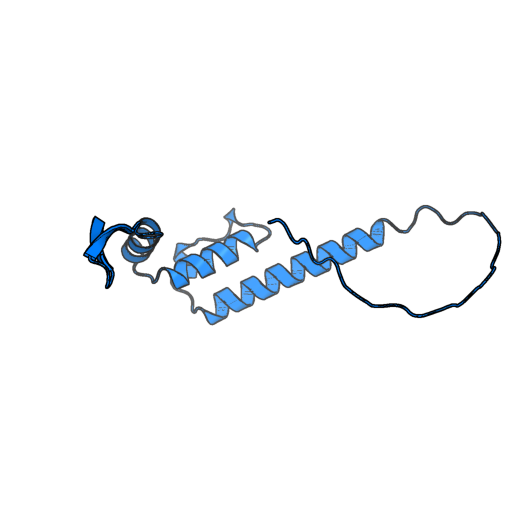5 -16.142 1.00 58.56 86 ARG A CA 1
ATOM 673 C C . ARG A 1 86 ? 21.818 12.895 -16.701 1.00 58.56 86 ARG A C 1
ATOM 675 O O . ARG A 1 86 ? 22.522 13.905 -16.685 1.00 58.56 86 ARG A O 1
ATOM 682 N N . GLU A 1 87 ? 22.268 11.728 -17.149 1.00 54.53 87 GLU A N 1
ATOM 683 C CA . GLU A 1 87 ? 23.615 11.545 -17.696 1.00 54.53 87 GLU A CA 1
ATOM 684 C C . GLU A 1 87 ? 23.698 11.885 -19.194 1.00 54.53 87 GLU A C 1
ATOM 686 O O . GLU A 1 87 ? 24.778 12.212 -19.687 1.00 54.53 87 GLU A O 1
ATOM 691 N N . LYS A 1 88 ? 22.563 11.920 -19.909 1.00 50.53 88 LYS A N 1
ATOM 692 C CA . LYS A 1 88 ? 22.503 12.359 -21.316 1.00 50.53 88 LYS A CA 1
ATOM 693 C C . LYS A 1 88 ? 22.506 13.880 -21.496 1.00 50.53 88 LYS A C 1
ATOM 695 O O . LYS A 1 88 ? 22.862 14.345 -22.575 1.00 50.53 88 LYS A O 1
ATOM 700 N N . ASP A 1 89 ? 22.206 14.652 -20.452 1.00 49.12 89 ASP A N 1
ATOM 701 C CA . ASP A 1 89 ? 22.171 16.123 -20.517 1.00 49.12 89 ASP A CA 1
ATOM 702 C C . ASP A 1 89 ? 23.552 16.789 -20.293 1.00 49.12 89 ASP A C 1
ATOM 704 O O . ASP A 1 89 ? 23.726 17.988 -20.482 1.00 49.12 89 ASP A O 1
ATOM 708 N N . LYS A 1 90 ? 24.597 16.021 -19.939 1.00 48.38 90 LYS A N 1
ATOM 709 C CA . LYS A 1 90 ? 25.950 16.552 -19.654 1.00 48.38 90 LYS A CA 1
ATOM 710 C C . LYS A 1 90 ? 26.947 16.505 -20.817 1.00 48.38 90 LYS A C 1
ATOM 712 O O . LYS A 1 90 ? 28.150 16.628 -20.579 1.00 48.38 90 LYS A O 1
ATOM 717 N N . HIS A 1 91 ? 26.496 16.373 -22.066 1.00 45.12 91 HIS A N 1
ATOM 718 C CA . HIS A 1 91 ? 27.396 16.419 -23.228 1.00 45.12 91 HIS A CA 1
ATOM 719 C C . HIS A 1 91 ? 27.098 17.546 -24.227 1.00 45.12 91 HIS A C 1
ATOM 721 O O . HIS A 1 91 ? 27.256 17.365 -25.427 1.00 45.12 91 HIS A O 1
ATOM 727 N N . LYS A 1 92 ? 26.746 18.745 -23.757 1.00 44.44 92 LYS A N 1
ATOM 728 C CA . LYS A 1 92 ? 26.910 19.989 -24.530 1.00 44.44 92 LYS A CA 1
ATOM 729 C C . LYS A 1 92 ? 27.192 21.152 -23.582 1.00 44.44 92 LYS A C 1
ATOM 731 O O . LYS A 1 92 ? 26.280 21.845 -23.174 1.00 44.44 92 LYS A O 1
ATOM 736 N N . ASP A 1 93 ? 28.441 21.239 -23.132 1.00 39.94 93 ASP A N 1
ATOM 737 C CA . ASP A 1 93 ? 29.230 22.480 -23.119 1.00 39.94 93 ASP A CA 1
ATOM 738 C C . ASP A 1 93 ? 30.564 22.211 -22.409 1.00 39.94 93 ASP A C 1
ATOM 740 O O . ASP A 1 93 ? 30.724 22.321 -21.194 1.00 39.94 93 ASP A O 1
ATOM 744 N N . LYS A 1 94 ? 31.549 21.784 -23.197 1.00 46.91 94 LYS A N 1
ATOM 745 C CA . LYS A 1 94 ? 32.959 21.972 -22.868 1.00 46.91 94 LYS A CA 1
ATOM 746 C C . LYS A 1 94 ? 33.575 22.720 -24.037 1.00 46.91 94 LYS A C 1
ATOM 748 O O . LYS A 1 94 ? 34.174 22.097 -24.904 1.00 46.91 94 LYS A O 1
ATOM 753 N N . GLU A 1 95 ? 33.475 24.043 -24.024 1.00 44.47 95 GLU A N 1
ATOM 754 C CA . GLU A 1 95 ? 34.555 24.852 -24.574 1.00 44.47 95 GLU A CA 1
ATOM 755 C C . GLU A 1 95 ? 34.719 26.186 -23.831 1.00 44.47 95 GLU A C 1
ATOM 757 O O . GLU A 1 95 ? 33.934 27.113 -23.960 1.00 44.47 95 GLU A O 1
ATOM 762 N N . ASN A 1 96 ? 35.839 26.241 -23.107 1.00 37.69 96 ASN A N 1
ATOM 763 C CA . ASN A 1 96 ? 36.707 27.400 -22.911 1.00 37.69 96 ASN A CA 1
ATOM 764 C C . ASN A 1 96 ? 36.285 28.526 -21.943 1.00 37.69 96 ASN A C 1
ATOM 766 O O . ASN A 1 96 ? 35.361 29.292 -22.183 1.00 37.69 96 ASN A O 1
ATOM 770 N N . GLY A 1 97 ? 37.075 28.710 -20.876 1.00 36.47 97 GLY A N 1
ATOM 771 C CA . GLY A 1 97 ? 36.894 29.830 -19.945 1.00 36.47 97 GLY A CA 1
ATOM 772 C C . GLY A 1 97 ? 37.778 29.796 -18.699 1.00 36.47 97 GLY A C 1
ATOM 773 O O . GLY A 1 97 ? 37.294 29.842 -17.579 1.00 36.47 97 GLY A O 1
ATOM 774 N N . LYS A 1 98 ? 39.087 29.671 -18.902 1.00 47.56 98 LYS A N 1
ATOM 775 C CA . LYS A 1 98 ? 40.180 29.761 -17.918 1.00 47.56 98 LYS A CA 1
ATOM 776 C C . LYS A 1 98 ? 40.070 30.987 -16.978 1.00 47.56 98 LYS A C 1
ATOM 778 O O . LYS A 1 98 ? 40.039 32.106 -17.474 1.00 47.56 98 LYS A O 1
ATOM 783 N N . SER A 1 99 ? 40.121 30.776 -15.654 1.00 36.72 99 SER A N 1
ATOM 784 C CA . SER A 1 99 ? 40.711 31.625 -14.573 1.00 36.72 99 SER A CA 1
ATOM 785 C C . SER A 1 99 ? 39.898 31.479 -13.275 1.00 36.72 99 SER A C 1
ATOM 787 O O . SER A 1 99 ? 38.695 31.292 -13.332 1.00 36.72 99 SER A O 1
ATOM 789 N N . SER A 1 100 ? 40.412 31.545 -12.052 1.00 38.97 100 SER A N 1
ATOM 790 C CA . SER A 1 100 ? 41.744 31.476 -11.458 1.00 38.97 100 SER A CA 1
ATOM 791 C C . SER A 1 100 ? 41.479 31.121 -9.993 1.00 38.97 100 SER A C 1
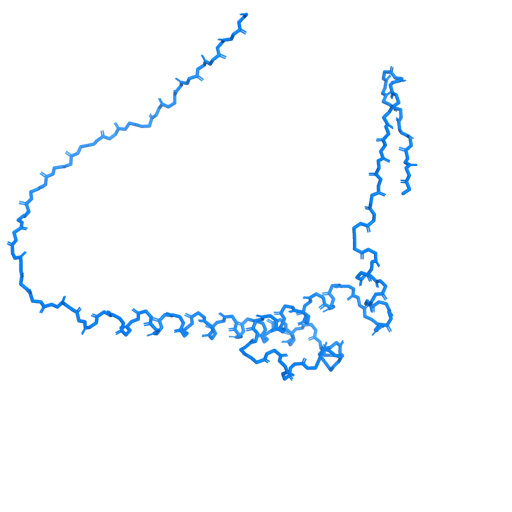ATOM 793 O O . SER A 1 100 ? 40.560 31.660 -9.380 1.00 38.97 100 SER A O 1
ATOM 795 N N . LEU A 1 101 ? 42.288 30.227 -9.436 1.00 44.06 101 LEU A N 1
ATOM 796 C CA . LEU A 1 101 ? 42.305 29.901 -8.015 1.00 44.06 101 LEU A CA 1
ATOM 797 C C . LEU A 1 101 ? 42.627 31.156 -7.189 1.00 44.06 101 LEU A C 1
ATOM 799 O O . LEU A 1 101 ? 43.537 31.904 -7.556 1.00 44.06 101 LEU A O 1
ATOM 803 N N . LYS A 1 102 ? 41.941 31.333 -6.056 1.00 40.81 102 LYS A N 1
ATOM 804 C CA . LYS A 1 102 ? 42.549 31.840 -4.821 1.00 40.81 102 LYS A CA 1
ATOM 805 C C . LYS A 1 102 ? 41.751 31.375 -3.603 1.00 40.81 102 LYS A C 1
ATOM 807 O O . LYS A 1 102 ? 40.549 31.598 -3.504 1.00 40.81 102 LYS A O 1
ATOM 812 N N . GLU A 1 103 ? 42.474 30.688 -2.731 1.00 40.50 103 GLU A N 1
ATOM 813 C CA . GLU A 1 103 ? 42.086 30.170 -1.423 1.00 40.50 103 GLU A CA 1
ATOM 814 C C . GLU A 1 103 ? 41.738 31.298 -0.441 1.00 40.50 103 GLU A C 1
ATOM 816 O O . GLU A 1 103 ? 42.293 32.395 -0.534 1.00 40.50 103 GLU A O 1
ATOM 821 N N . ASN A 1 104 ? 40.899 31.001 0.556 1.00 41.00 104 ASN A N 1
ATOM 822 C CA . ASN A 1 104 ? 41.332 31.155 1.947 1.00 41.00 104 ASN A CA 1
ATOM 823 C C . ASN A 1 104 ? 40.379 30.467 2.932 1.00 41.00 104 ASN A C 1
ATOM 825 O O . ASN A 1 104 ? 39.176 30.725 2.959 1.00 41.00 104 ASN A O 1
ATOM 829 N N . GLU A 1 105 ? 40.967 29.610 3.764 1.00 49.00 105 GLU A N 1
ATOM 830 C CA . GLU A 1 105 ? 40.384 29.040 4.973 1.00 49.00 105 GLU A CA 1
ATOM 831 C C . GLU A 1 105 ? 40.272 30.084 6.091 1.00 49.00 105 GLU A C 1
ATOM 833 O O . GLU A 1 105 ? 41.195 30.862 6.326 1.00 49.00 105 GLU A O 1
ATOM 838 N N . SER A 1 106 ? 39.153 30.061 6.816 1.00 38.06 106 SER A N 1
ATOM 839 C CA . SER A 1 106 ? 38.957 30.411 8.242 1.00 38.06 106 SER A CA 1
ATOM 840 C C . SER A 1 106 ? 37.438 30.508 8.442 1.00 38.06 106 SER A C 1
ATOM 842 O O . SER A 1 106 ? 36.742 31.099 7.634 1.00 38.06 106 SER A O 1
ATOM 844 N N . GLY A 1 107 ? 36.761 29.914 9.415 1.00 38.69 107 GLY A N 1
ATOM 845 C CA . GLY A 1 107 ? 37.135 29.418 10.723 1.00 38.69 107 GLY A CA 1
ATOM 846 C C . GLY A 1 107 ? 35.929 29.696 11.630 1.00 38.69 107 GLY A C 1
ATOM 847 O O . GLY A 1 107 ? 35.652 30.847 11.918 1.00 38.69 107 GLY A O 1
ATOM 848 N N . LYS A 1 108 ? 35.237 28.633 12.061 1.00 38.25 108 LYS A N 1
ATOM 849 C CA . LYS A 1 108 ? 34.617 28.470 13.395 1.00 38.25 108 LYS A CA 1
ATOM 850 C C . LYS A 1 108 ? 33.578 29.513 13.877 1.00 38.25 108 LYS A C 1
ATOM 852 O O . LYS A 1 108 ? 33.922 30.636 14.217 1.00 38.25 108 LYS A O 1
ATOM 857 N N . GLY A 1 109 ? 32.339 29.065 14.127 1.00 36.47 109 GLY A N 1
ATOM 858 C CA . GLY A 1 109 ? 31.422 29.790 15.022 1.00 36.47 109 GLY A CA 1
ATOM 859 C C . GLY A 1 109 ? 29.957 29.358 14.974 1.00 36.47 109 GLY A C 1
ATOM 860 O O . GLY A 1 109 ? 29.139 30.032 14.365 1.00 36.47 109 GLY A O 1
ATOM 861 N N . ASN A 1 110 ? 29.626 28.257 15.650 1.00 40.88 110 ASN A N 1
ATOM 862 C CA . ASN A 1 110 ? 28.261 27.934 16.084 1.00 40.88 110 ASN A CA 1
ATOM 863 C C . ASN A 1 110 ? 27.972 28.714 17.384 1.00 40.88 110 ASN A C 1
ATOM 865 O O . ASN A 1 110 ? 28.855 28.753 18.243 1.00 40.88 110 ASN A O 1
ATOM 869 N N . GLY A 1 111 ? 26.770 29.273 17.579 1.00 36.94 111 GLY A N 1
ATOM 870 C CA . GLY A 1 111 ? 26.407 29.842 18.888 1.00 36.94 111 GLY A CA 1
ATOM 871 C C . GLY A 1 111 ? 25.208 30.791 18.942 1.00 36.94 111 GLY A C 1
ATOM 872 O O . GLY A 1 111 ? 25.375 31.977 19.187 1.00 36.94 111 GLY A O 1
ATOM 873 N N . GLU A 1 112 ? 24.017 30.233 18.743 1.00 40.94 112 GLU A N 1
ATOM 874 C CA . GLU A 1 112 ? 22.761 30.491 19.469 1.00 40.94 112 GLU A CA 1
ATOM 875 C C . GLU A 1 112 ? 22.738 31.584 20.567 1.00 40.94 112 GLU A C 1
ATOM 877 O O . GLU A 1 112 ? 23.469 31.491 21.557 1.00 40.94 112 GLU A O 1
ATOM 882 N N . LYS A 1 113 ? 21.798 32.542 20.439 1.00 45.50 113 LYS A N 1
ATOM 883 C CA . LYS A 1 113 ? 20.909 33.067 21.506 1.00 45.50 113 LYS A CA 1
ATOM 884 C C . LYS A 1 113 ? 20.061 34.234 20.983 1.00 45.50 113 LYS A C 1
ATOM 886 O O . LYS A 1 113 ? 20.573 35.336 20.851 1.00 45.50 113 LYS A O 1
ATOM 891 N N . ASP A 1 114 ? 18.751 34.031 20.858 1.00 49.53 114 ASP A N 1
ATOM 892 C CA . ASP A 1 114 ? 17.787 35.135 20.930 1.00 49.53 114 ASP A CA 1
ATOM 893 C C . ASP A 1 114 ? 16.684 34.796 21.936 1.00 49.53 114 ASP A C 1
ATOM 895 O O 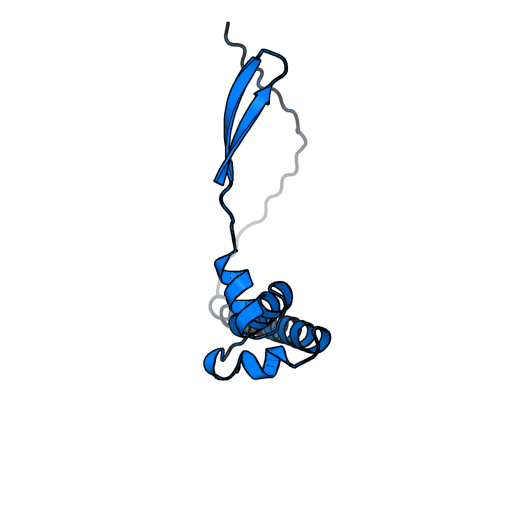. ASP A 1 114 ? 15.770 34.009 21.694 1.00 49.53 114 ASP A O 1
ATOM 899 N N . LYS A 1 115 ? 16.826 35.381 23.130 1.00 48.75 115 LYS A N 1
ATOM 900 C CA . LYS A 1 115 ? 15.806 35.422 24.179 1.00 48.75 115 LYS A CA 1
ATOM 901 C C . LYS A 1 115 ? 14.869 36.586 23.872 1.00 48.75 115 LYS A C 1
ATOM 903 O O . LYS A 1 115 ? 15.198 37.726 24.192 1.00 48.75 115 LYS A O 1
ATOM 908 N N . LYS A 1 116 ? 13.680 36.312 23.336 1.00 51.72 116 LYS A N 1
ATOM 909 C CA . LYS A 1 116 ? 12.603 37.307 23.286 1.00 51.72 116 LYS A CA 1
ATOM 910 C C . LYS A 1 116 ? 11.840 37.285 24.613 1.00 51.72 116 LYS A C 1
ATOM 912 O O . LYS A 1 116 ? 10.988 36.431 24.834 1.00 51.72 116 LYS A O 1
ATOM 917 N N . LYS A 1 117 ? 12.206 38.201 25.514 1.00 46.41 117 LYS A N 1
ATOM 918 C CA . LYS A 1 117 ? 11.335 38.657 26.605 1.00 46.41 117 LYS A CA 1
ATOM 919 C C . LYS A 1 117 ? 10.266 39.559 25.989 1.00 46.41 117 LYS A C 1
ATOM 921 O O . LYS A 1 117 ? 10.620 40.437 25.210 1.00 46.41 117 LYS A O 1
ATOM 926 N N . ASN A 1 118 ? 9.011 39.363 26.361 1.00 49.59 118 ASN A N 1
ATOM 927 C CA . ASN A 1 118 ? 8.028 40.437 26.389 1.00 49.59 118 ASN A CA 1
ATOM 928 C C . ASN A 1 118 ? 7.304 40.29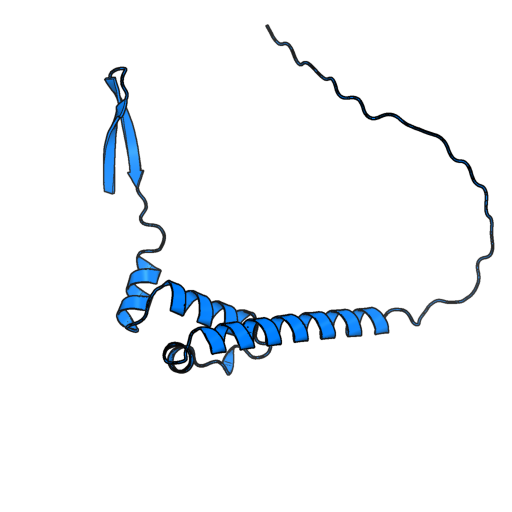9 27.728 1.00 49.59 118 ASN A C 1
ATOM 930 O O . ASN A 1 118 ? 6.750 39.235 28.007 1.00 49.59 118 ASN A O 1
ATOM 934 N N . ASP A 1 119 ? 7.439 41.339 28.542 1.00 50.53 119 ASP A N 1
ATOM 935 C CA . ASP A 1 119 ? 6.546 41.676 29.651 1.00 50.53 119 ASP A CA 1
ATOM 936 C C . ASP A 1 119 ? 5.467 42.604 29.068 1.00 50.53 119 ASP A C 1
ATOM 938 O O . ASP A 1 119 ? 5.848 43.424 28.190 1.00 50.53 119 ASP A O 1
#

pLDDT: mean 70.44, std 19.21, range [36.47, 93.94]